Protein AF-A0A3L7YYK8-F1 (afdb_monomer_lite)

pLDDT: mean 87.41, std 12.77, range [39.97, 97.75]

Foldseek 3Di:
DDDCVPDDQLDDDDAFDDPVNDDDCVRVVVQVVRQVVSVVSWDADPVNPDTPDDDDDDPDPLVVVVVVCVVVVNDPDDSVNDDDDDDDDDPDDPDDDD

Radius of gyration: 20.08 Å; chains: 1; bounding box: 45×30×52 Å

Structure (mmCIF, N/CA/C/O backbone):
data_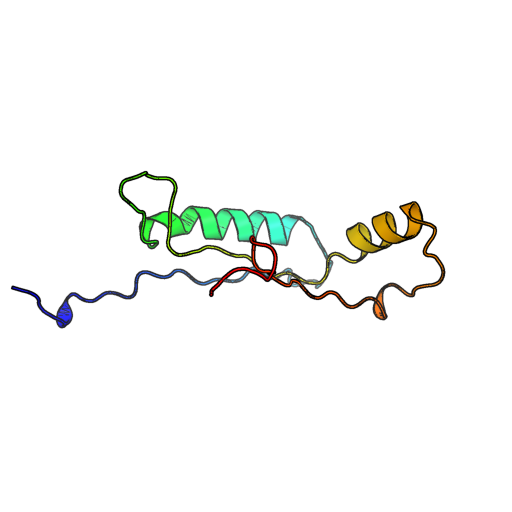AF-A0A3L7YYK8-F1
#
_entry.id   AF-A0A3L7YYK8-F1
#
loop_
_atom_site.group_PDB
_atom_site.id
_atom_site.type_symbol
_atom_site.label_atom_id
_atom_site.label_alt_id
_atom_site.label_comp_id
_atom_site.label_asym_id
_atom_site.label_entity_id
_atom_site.label_seq_id
_atom_site.pdbx_PDB_ins_code
_atom_site.Cartn_x
_atom_site.Cartn_y
_atom_site.Cartn_z
_atom_site.occupancy
_atom_site.B_iso_or_equiv
_atom_site.auth_seq_id
_atom_site.auth_comp_id
_atom_site.auth_asym_id
_atom_site.auth_atom_id
_atom_site.pdbx_PDB_model_num
ATOM 1 N N . MET A 1 1 ? 23.329 -10.957 -31.701 1.00 53.81 1 MET A N 1
ATOM 2 C CA . MET A 1 1 ? 23.305 -12.359 -31.240 1.00 53.81 1 MET A CA 1
ATOM 3 C C . MET A 1 1 ? 22.859 -12.316 -29.789 1.00 53.81 1 MET A C 1
ATOM 5 O O . MET A 1 1 ? 23.507 -11.625 -29.019 1.00 53.81 1 MET A O 1
ATOM 9 N N . TYR A 1 2 ? 21.701 -12.895 -29.475 1.00 65.69 2 TYR A N 1
ATOM 10 C CA . TYR A 1 2 ? 21.145 -12.964 -28.118 1.00 65.69 2 TYR A CA 1
ATOM 11 C C . TYR A 1 2 ? 21.653 -14.249 -27.451 1.00 65.69 2 TYR A C 1
ATOM 13 O O . TYR A 1 2 ? 21.677 -15.292 -28.105 1.00 65.69 2 TYR A O 1
ATOM 21 N N . ASP A 1 3 ? 22.097 -14.149 -26.197 1.00 73.25 3 ASP A N 1
ATOM 22 C CA . ASP A 1 3 ? 22.542 -15.270 -25.365 1.00 73.25 3 ASP A CA 1
ATOM 23 C C . ASP A 1 3 ? 21.655 -15.321 -24.105 1.00 73.25 3 ASP A C 1
ATOM 25 O O . ASP A 1 3 ? 21.742 -14.401 -23.285 1.00 73.25 3 ASP A O 1
ATOM 29 N N . PRO A 1 4 ? 20.821 -16.365 -23.943 1.00 72.81 4 PRO A N 1
ATOM 30 C CA . PRO A 1 4 ? 19.949 -16.548 -22.781 1.00 72.81 4 PRO A CA 1
ATOM 31 C C . PRO A 1 4 ? 20.690 -16.551 -21.437 1.00 72.81 4 PRO A C 1
ATOM 33 O O . PRO A 1 4 ? 20.093 -16.262 -20.406 1.00 72.81 4 PRO A O 1
ATOM 36 N N . ALA A 1 5 ? 21.994 -16.851 -21.416 1.00 72.19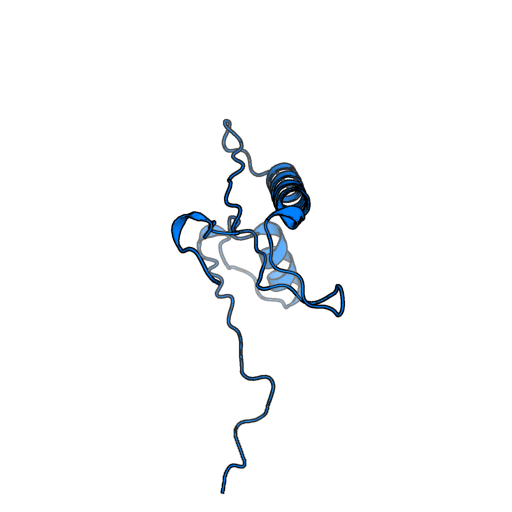 5 ALA A N 1
ATOM 37 C CA . ALA A 1 5 ? 22.791 -16.833 -20.190 1.00 72.19 5 ALA A CA 1
ATOM 38 C C . ALA A 1 5 ? 23.014 -15.418 -19.618 1.00 72.19 5 ALA A C 1
ATOM 40 O O . ALA A 1 5 ? 23.417 -15.293 -18.463 1.00 72.19 5 ALA A O 1
ATOM 41 N N . ASN A 1 6 ? 22.747 -14.364 -20.401 1.00 64.62 6 ASN A N 1
ATOM 42 C CA . ASN A 1 6 ? 22.799 -12.962 -19.964 1.00 64.62 6 ASN A CA 1
ATOM 43 C C . ASN A 1 6 ? 21.414 -12.396 -19.603 1.00 64.62 6 ASN A C 1
ATOM 45 O O . ASN A 1 6 ? 21.283 -11.194 -19.361 1.00 64.62 6 ASN A O 1
ATOM 49 N N . GLU A 1 7 ? 20.373 -13.228 -19.605 1.00 52.84 7 GLU A N 1
ATOM 50 C CA . GLU A 1 7 ? 19.030 -12.817 -19.221 1.00 52.84 7 GLU A CA 1
ATOM 51 C C . GLU A 1 7 ? 18.952 -12.710 -17.691 1.00 52.84 7 GLU A C 1
ATOM 53 O O . GLU A 1 7 ? 19.110 -13.688 -16.958 1.00 52.84 7 GLU A O 1
ATOM 58 N N . HIS A 1 8 ? 18.775 -11.487 -17.193 1.00 61.28 8 HIS A N 1
ATOM 59 C CA . HIS A 1 8 ? 18.660 -11.200 -15.769 1.00 61.28 8 HIS A CA 1
ATOM 60 C C . HIS A 1 8 ? 17.269 -10.649 -15.466 1.00 61.28 8 HIS A C 1
ATOM 62 O O . HIS A 1 8 ? 16.879 -9.625 -16.024 1.00 61.28 8 HIS A O 1
ATOM 68 N N . ASP A 1 9 ? 16.556 -11.280 -14.528 1.00 59.09 9 ASP A N 1
ATOM 69 C CA . ASP A 1 9 ? 15.299 -10.746 -14.002 1.00 59.09 9 ASP A CA 1
ATOM 70 C C . ASP A 1 9 ? 15.527 -9.364 -13.362 1.00 59.09 9 ASP A C 1
ATOM 72 O O . ASP A 1 9 ? 16.192 -9.194 -12.326 1.00 59.09 9 ASP A O 1
ATOM 76 N N . ALA A 1 10 ? 14.949 -8.349 -13.995 1.00 65.00 10 ALA A N 1
ATOM 77 C CA . ALA A 1 10 ? 15.061 -6.944 -13.634 1.00 65.00 10 ALA A CA 1
ATOM 78 C C . ALA A 1 10 ? 13.901 -6.529 -12.705 1.00 65.00 10 ALA A C 1
ATOM 80 O O . ALA A 1 10 ? 13.068 -5.697 -13.042 1.00 65.00 10 ALA A O 1
ATOM 81 N N . CYS A 1 11 ? 13.797 -7.154 -11.527 1.00 79.56 11 CYS A N 1
ATOM 82 C CA . CYS A 1 11 ? 12.795 -6.793 -10.515 1.00 79.56 11 CYS A CA 1
ATOM 83 C C . CYS A 1 11 ? 13.385 -6.794 -9.098 1.00 79.56 11 CYS A C 1
ATOM 85 O O . CYS A 1 11 ? 14.142 -7.690 -8.712 1.00 79.56 11 CYS A O 1
ATOM 87 N N . GLY A 1 12 ? 13.028 -5.785 -8.298 1.00 85.00 12 GLY A N 1
ATOM 88 C CA . GLY A 1 12 ? 13.385 -5.675 -6.882 1.00 85.00 12 GLY A CA 1
ATOM 89 C C . GLY A 1 12 ? 12.182 -5.938 -5.978 1.00 85.00 12 GLY A C 1
ATOM 90 O O . GLY A 1 12 ? 11.128 -5.343 -6.170 1.00 85.00 12 GLY A O 1
ATOM 91 N N . VAL A 1 13 ? 12.350 -6.790 -4.965 1.00 90.00 13 VAL A N 1
ATOM 92 C CA . VAL A 1 13 ? 11.340 -7.050 -3.927 1.00 90.00 13 VAL A CA 1
ATOM 93 C C . VAL A 1 13 ? 11.974 -6.929 -2.544 1.00 90.00 13 VAL A C 1
ATOM 95 O O . VAL A 1 13 ? 13.150 -7.241 -2.358 1.00 90.00 13 VAL A O 1
ATOM 98 N N . GLY A 1 14 ? 11.199 -6.468 -1.567 1.00 92.19 14 GLY A N 1
ATOM 99 C CA . GLY A 1 14 ? 11.630 -6.343 -0.181 1.00 92.19 14 GLY A CA 1
ATOM 100 C C . GLY A 1 14 ? 10.453 -6.078 0.749 1.00 92.19 14 GLY A C 1
ATOM 101 O O . GLY A 1 14 ? 9.329 -5.856 0.300 1.00 92.19 14 GLY A O 1
ATOM 102 N N . PHE A 1 15 ? 10.713 -6.096 2.053 1.00 95.81 15 PHE A N 1
ATOM 103 C CA . PHE A 1 15 ? 9.719 -5.771 3.071 1.00 95.81 15 PHE A CA 1
ATOM 104 C C . PHE A 1 15 ? 10.362 -4.997 4.223 1.00 95.81 15 PHE A C 1
ATOM 106 O O . PHE A 1 15 ? 11.568 -5.076 4.456 1.00 95.81 15 PHE A O 1
ATOM 113 N N . VAL A 1 16 ? 9.534 -4.256 4.956 1.00 96.38 16 VAL A N 1
ATOM 114 C CA . VAL A 1 16 ? 9.906 -3.572 6.197 1.00 96.38 16 VAL A CA 1
ATOM 115 C C . VAL A 1 16 ? 8.854 -3.930 7.235 1.00 96.38 16 VAL A C 1
ATOM 117 O O . VAL A 1 16 ? 7.660 -3.852 6.958 1.00 96.38 16 VAL A O 1
ATOM 120 N N . ALA A 1 17 ? 9.293 -4.321 8.427 1.00 95.75 17 ALA A N 1
ATOM 121 C CA . ALA A 1 17 ? 8.412 -4.655 9.536 1.00 95.75 17 ALA A CA 1
ATOM 122 C C . ALA A 1 17 ? 8.889 -3.959 10.809 1.00 95.75 17 ALA A C 1
ATOM 124 O O . ALA A 1 17 ? 10.093 -3.808 11.028 1.00 95.75 17 ALA A O 1
ATOM 125 N N . GLN A 1 18 ? 7.942 -3.554 11.654 1.00 96.75 18 GLN A N 1
ATOM 126 C CA . GLN A 1 18 ? 8.252 -3.073 12.993 1.00 96.75 18 GLN A CA 1
ATOM 127 C C . GLN A 1 18 ? 8.106 -4.226 13.987 1.00 96.75 18 GLN A C 1
ATOM 129 O O . GLN A 1 18 ? 7.039 -4.823 14.093 1.00 96.75 18 GLN A O 1
ATOM 134 N N . ILE A 1 19 ? 9.199 -4.561 14.679 1.00 96.75 19 ILE A N 1
ATOM 135 C CA . ILE A 1 19 ? 9.310 -5.784 15.495 1.00 96.75 19 ILE A CA 1
ATOM 136 C C . ILE A 1 19 ? 8.343 -5.764 16.686 1.00 96.75 19 ILE A C 1
ATOM 138 O O . ILE A 1 19 ? 7.796 -6.800 17.046 1.00 96.75 19 ILE A O 1
ATOM 142 N N . ASP A 1 20 ? 8.102 -4.589 17.269 1.00 96.88 20 ASP A N 1
ATOM 143 C CA . ASP A 1 20 ? 7.165 -4.419 18.386 1.00 96.88 20 ASP A CA 1
ATOM 144 C C . ASP A 1 20 ? 5.684 -4.441 17.965 1.00 96.88 20 ASP A C 1
ATOM 146 O O . ASP A 1 20 ? 4.801 -4.392 18.817 1.00 96.88 20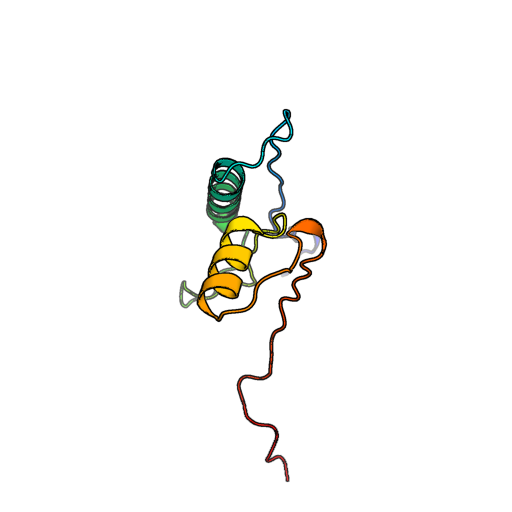 ASP A O 1
ATOM 150 N N . GLY A 1 21 ? 5.402 -4.503 16.659 1.00 94.75 21 GLY A N 1
ATOM 151 C CA . GLY A 1 21 ? 4.049 -4.525 16.109 1.00 94.75 21 GLY A CA 1
ATOM 152 C C . GLY A 1 21 ? 3.284 -3.202 16.205 1.00 94.75 21 GLY A C 1
ATOM 153 O O . GLY A 1 21 ? 2.140 -3.143 15.756 1.00 94.75 21 GLY A O 1
ATOM 154 N N . THR A 1 22 ? 3.879 -2.134 16.744 1.00 95.56 22 THR A N 1
ATOM 155 C CA . THR A 1 22 ? 3.217 -0.831 16.860 1.00 95.56 22 THR A CA 1
ATOM 156 C C . THR A 1 22 ? 3.066 -0.204 15.468 1.00 95.56 22 THR A C 1
ATOM 158 O O . THR A 1 22 ? 4.063 -0.005 14.771 1.00 95.56 22 THR A O 1
ATOM 161 N N . PRO 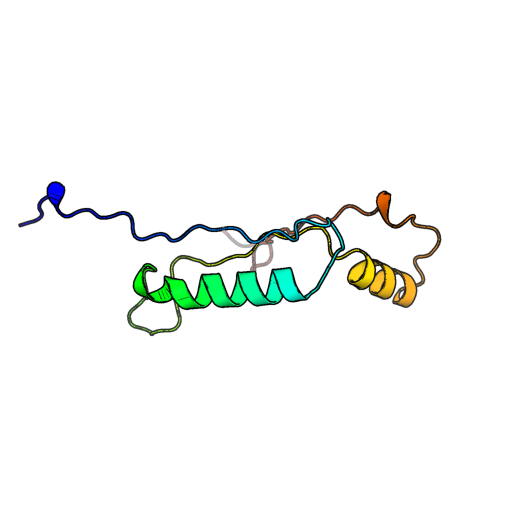A 1 23 ? 1.847 0.145 15.020 1.00 93.62 23 PRO A N 1
ATOM 162 C CA . PRO A 1 23 ? 1.668 0.787 13.722 1.00 93.62 23 PRO A CA 1
ATOM 163 C C . PRO A 1 23 ? 2.393 2.137 13.657 1.00 93.62 23 PRO A C 1
ATOM 165 O O . PRO A 1 23 ? 2.246 2.977 14.544 1.00 93.62 23 PRO A O 1
ATOM 168 N N . SER A 1 24 ? 3.159 2.368 12.589 1.00 95.25 24 SER A N 1
ATOM 169 C CA . SER A 1 24 ? 3.923 3.604 12.405 1.00 95.25 24 SER A CA 1
ATOM 170 C C . SER A 1 24 ? 4.049 3.984 10.933 1.00 95.25 24 SER A C 1
ATOM 172 O O . SER A 1 24 ? 4.373 3.147 10.088 1.00 95.25 24 SER A O 1
ATOM 174 N N . HIS A 1 25 ? 3.870 5.276 10.629 1.00 96.19 25 HIS A N 1
ATOM 175 C CA . HIS A 1 25 ? 4.083 5.833 9.285 1.00 96.19 25 HIS A CA 1
ATOM 176 C C . HIS A 1 25 ? 5.528 5.633 8.788 1.00 96.19 25 HIS A C 1
ATOM 178 O O . HIS A 1 25 ? 5.768 5.512 7.588 1.00 96.19 25 HIS A O 1
ATOM 184 N N . ARG A 1 26 ? 6.481 5.487 9.719 1.00 96.81 26 ARG A N 1
ATOM 185 C CA . ARG A 1 26 ? 7.890 5.159 9.457 1.00 96.81 26 ARG A CA 1
ATOM 186 C C . ARG A 1 26 ? 8.054 3.951 8.529 1.00 96.81 26 ARG A C 1
ATOM 188 O O . ARG A 1 26 ? 8.939 3.954 7.679 1.00 96.81 26 ARG A O 1
ATOM 195 N N . VAL A 1 27 ? 7.227 2.914 8.695 1.00 97.19 27 VAL A N 1
ATOM 196 C CA . VAL A 1 27 ? 7.310 1.683 7.891 1.00 97.19 27 VAL A CA 1
ATOM 197 C C . VAL A 1 27 ? 7.002 1.979 6.422 1.00 97.19 27 VAL A C 1
ATOM 199 O O . VAL A 1 27 ? 7.733 1.528 5.542 1.00 97.19 27 VAL A O 1
ATOM 202 N N . LEU A 1 28 ? 5.977 2.796 6.158 1.00 96.88 28 LEU A N 1
ATOM 203 C CA . LEU A 1 28 ? 5.620 3.227 4.806 1.00 96.88 28 LEU A CA 1
ATOM 204 C C . LEU A 1 28 ? 6.717 4.103 4.187 1.00 96.88 28 LEU A C 1
ATOM 206 O O . LEU A 1 28 ? 7.108 3.866 3.048 1.00 96.88 28 LEU A O 1
ATOM 210 N N . GLU A 1 29 ? 7.265 5.062 4.937 1.00 97.75 29 GLU A N 1
ATOM 211 C CA . GLU A 1 29 ? 8.375 5.906 4.465 1.00 97.75 29 GLU A CA 1
ATOM 212 C C . GLU A 1 29 ? 9.592 5.075 4.045 1.00 97.75 29 GLU A C 1
ATOM 214 O O . GLU A 1 29 ? 10.196 5.326 3.001 1.00 97.75 29 GLU A O 1
ATOM 219 N N . LEU A 1 30 ? 9.951 4.069 4.844 1.00 97.44 30 LEU A N 1
ATOM 220 C CA . LEU A 1 30 ? 11.046 3.158 4.523 1.00 97.44 30 LEU A CA 1
ATOM 221 C C . LEU A 1 30 ? 10.724 2.297 3.297 1.00 97.44 30 LEU A C 1
ATOM 223 O O . LEU A 1 30 ? 11.595 2.132 2.446 1.00 97.44 30 LEU A O 1
ATOM 227 N N . GLY A 1 31 ? 9.489 1.801 3.173 1.00 96.69 31 GLY A N 1
ATOM 228 C CA . GLY A 1 31 ? 9.033 1.051 2.001 1.00 96.69 31 GLY A CA 1
ATOM 229 C C . GLY A 1 31 ? 9.122 1.866 0.708 1.00 96.69 31 GLY A C 1
ATOM 230 O O . GLY A 1 31 ? 9.711 1.405 -0.266 1.00 96.69 31 GLY A O 1
ATOM 231 N N . ILE A 1 32 ? 8.630 3.110 0.717 1.00 96.56 32 ILE A N 1
ATOM 232 C CA . ILE A 1 32 ? 8.719 4.026 -0.433 1.00 96.56 32 ILE A CA 1
ATOM 233 C C . ILE A 1 32 ? 10.185 4.284 -0.799 1.00 96.56 32 ILE A C 1
ATOM 235 O O . ILE A 1 32 ? 10.568 4.142 -1.959 1.00 96.56 32 ILE A O 1
ATOM 239 N N . ARG A 1 33 ? 11.036 4.597 0.189 1.00 96.62 33 ARG A N 1
ATOM 240 C CA . ARG A 1 33 ? 12.475 4.800 -0.045 1.00 96.62 33 ARG A CA 1
ATOM 241 C C . ARG A 1 33 ? 13.144 3.563 -0.642 1.00 96.62 33 ARG A C 1
ATOM 243 O O . ARG A 1 33 ? 13.989 3.705 -1.520 1.00 96.62 33 ARG A O 1
ATOM 250 N N . ALA A 1 34 ? 12.780 2.368 -0.181 1.00 93.94 34 ALA A N 1
ATOM 251 C CA . ALA A 1 34 ? 13.319 1.121 -0.709 1.00 93.94 34 ALA A CA 1
ATOM 252 C C . ALA A 1 34 ? 12.948 0.923 -2.187 1.00 93.94 34 ALA A C 1
ATOM 254 O O . ALA A 1 34 ? 13.832 0.625 -2.988 1.00 93.94 34 ALA A O 1
ATOM 255 N N . VAL A 1 35 ? 11.686 1.169 -2.560 1.00 92.56 35 VAL A N 1
ATOM 256 C CA . VAL A 1 35 ? 11.223 1.105 -3.958 1.00 92.56 35 VAL A CA 1
ATOM 257 C C . VAL A 1 35 ? 11.983 2.102 -4.842 1.00 92.56 35 VAL A C 1
ATOM 259 O O . VAL A 1 35 ? 12.470 1.732 -5.907 1.00 92.56 35 VAL A O 1
ATOM 262 N N . CYS A 1 36 ? 12.186 3.339 -4.382 1.00 91.06 36 CYS A N 1
ATOM 263 C CA . CYS A 1 36 ? 12.979 4.323 -5.129 1.00 91.06 36 CYS A CA 1
ATOM 264 C C . CYS A 1 36 ? 14.450 3.900 -5.307 1.00 91.06 36 CYS A C 1
ATOM 266 O O . CYS A 1 36 ? 15.065 4.195 -6.329 1.00 91.06 36 CYS A O 1
ATOM 268 N N . ASN A 1 37 ? 15.030 3.189 -4.340 1.00 90.81 37 ASN A N 1
ATOM 269 C CA . ASN A 1 37 ? 16.433 2.772 -4.406 1.00 90.81 37 ASN A CA 1
ATOM 270 C C . ASN A 1 37 ? 16.679 1.608 -5.382 1.00 90.81 37 ASN A C 1
ATOM 272 O O . ASN A 1 37 ? 17.815 1.408 -5.819 1.00 90.81 37 ASN A O 1
ATOM 276 N N . VAL A 1 38 ? 15.641 0.852 -5.756 1.00 87.94 38 VAL A N 1
ATOM 277 C CA . VAL A 1 38 ? 15.751 -0.257 -6.720 1.00 87.94 38 VAL A CA 1
ATOM 278 C C . VAL A 1 38 ? 15.442 0.156 -8.161 1.00 87.94 38 VAL A C 1
ATOM 280 O O . VAL A 1 38 ? 15.403 -0.711 -9.027 1.00 87.94 38 VAL A O 1
ATOM 283 N N . MET A 1 39 ? 15.300 1.456 -8.461 1.00 83.31 39 MET A N 1
ATOM 284 C CA . MET A 1 39 ? 15.015 1.930 -9.829 1.00 83.31 39 MET A CA 1
ATOM 285 C C . MET A 1 39 ? 16.050 1.488 -10.870 1.00 83.31 39 MET A C 1
ATOM 287 O O . MET A 1 39 ? 15.691 1.255 -12.013 1.00 83.31 39 MET A O 1
ATOM 291 N N . HIS A 1 40 ? 17.314 1.302 -10.479 1.00 83.44 40 HIS A N 1
ATOM 292 C CA . HIS A 1 40 ? 18.360 0.775 -11.368 1.00 83.44 40 HIS A CA 1
ATOM 293 C C . HIS A 1 40 ? 18.094 -0.663 -11.850 1.00 83.44 40 HIS A C 1
ATOM 295 O O . HIS A 1 40 ? 18.781 -1.147 -12.744 1.00 83.44 40 HIS A O 1
ATOM 301 N N . ARG A 1 41 ? 17.137 -1.357 -11.223 1.00 82.69 41 ARG A N 1
ATOM 302 C CA . ARG A 1 41 ? 16.672 -2.686 -11.615 1.00 82.69 41 ARG A CA 1
ATOM 303 C C . ARG A 1 41 ? 15.333 -2.653 -12.337 1.00 82.69 41 ARG A C 1
ATOM 305 O O . ARG A 1 41 ? 14.885 -3.724 -12.692 1.00 82.69 41 ARG A O 1
ATOM 312 N N . GLY A 1 42 ? 14.679 -1.505 -12.498 1.00 76.44 42 GLY A N 1
ATOM 313 C CA . GLY A 1 42 ? 13.426 -1.407 -13.246 1.00 76.44 42 GLY A CA 1
ATOM 314 C C . GLY A 1 42 ? 13.685 -1.100 -14.716 1.00 76.44 42 GLY A C 1
ATOM 315 O O . GLY A 1 42 ? 14.659 -0.415 -15.039 1.00 76.44 42 GLY A O 1
ATOM 316 N N . ALA A 1 43 ? 12.810 -1.567 -15.605 1.00 73.81 43 ALA A N 1
ATOM 317 C CA . ALA A 1 43 ? 12.792 -1.044 -16.961 1.00 73.81 43 ALA A CA 1
ATOM 318 C C . ALA A 1 43 ? 12.236 0.387 -16.949 1.00 73.81 43 ALA A C 1
ATOM 320 O O . ALA A 1 43 ? 11.260 0.694 -16.256 1.00 73.81 43 ALA A O 1
ATOM 321 N N . LEU A 1 44 ? 12.890 1.257 -17.709 1.00 81.12 44 LEU A N 1
ATOM 322 C CA . LEU A 1 44 ? 12.480 2.631 -17.956 1.00 81.12 44 LEU A CA 1
ATOM 323 C C . LEU A 1 44 ? 12.320 2.790 -19.463 1.00 81.12 44 LEU A C 1
ATOM 325 O O . LEU A 1 44 ? 13.198 2.374 -20.223 1.00 81.12 44 LEU A O 1
ATOM 329 N N . ASP A 1 45 ? 11.217 3.395 -19.883 1.00 79.94 45 ASP A N 1
ATOM 330 C CA . ASP A 1 45 ? 11.020 3.760 -21.280 1.00 79.94 45 ASP A CA 1
ATOM 331 C C . ASP A 1 45 ? 11.893 4.978 -21.645 1.00 79.94 45 ASP A C 1
ATOM 333 O O . ASP A 1 45 ? 12.415 5.702 -20.788 1.00 79.94 45 ASP A O 1
ATOM 337 N N . ALA A 1 46 ? 12.043 5.235 -22.941 1.00 85.06 46 ALA A N 1
ATOM 338 C CA . ALA A 1 46 ? 12.848 6.326 -23.480 1.00 85.06 46 ALA A CA 1
ATOM 339 C C . ALA A 1 46 ? 12.339 7.724 -23.076 1.00 85.06 46 ALA A C 1
ATOM 341 O O . ALA A 1 46 ? 13.083 8.701 -23.172 1.00 85.06 46 ALA A O 1
ATOM 342 N N . ASP A 1 47 ? 11.089 7.836 -22.615 1.00 87.62 47 ASP A N 1
ATOM 343 C CA . ASP A 1 47 ? 10.508 9.082 -22.109 1.00 87.62 47 ASP A CA 1
ATOM 344 C C . ASP A 1 47 ? 11.017 9.479 -20.707 1.00 87.62 47 ASP 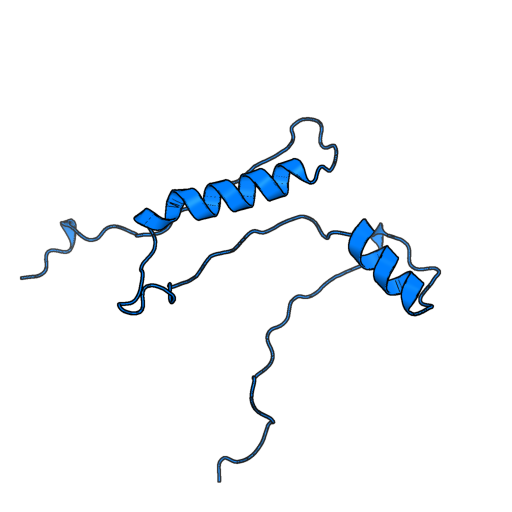A C 1
ATOM 346 O O . ASP A 1 47 ? 10.724 10.588 -20.247 1.00 87.62 47 ASP A O 1
ATOM 350 N N . ALA A 1 48 ? 11.770 8.591 -20.043 1.00 81.50 48 ALA A N 1
ATOM 351 C CA . ALA A 1 48 ? 12.259 8.715 -18.669 1.00 81.50 48 ALA A CA 1
ATOM 352 C C . ALA A 1 48 ? 11.158 8.974 -17.616 1.00 81.50 48 ALA A C 1
ATOM 354 O O . ALA A 1 48 ? 11.439 9.486 -16.528 1.00 81.50 48 ALA A O 1
ATOM 355 N N . LYS A 1 49 ? 9.904 8.640 -17.932 1.00 85.31 49 LYS A N 1
ATOM 356 C CA . LYS A 1 49 ? 8.722 8.801 -17.068 1.00 85.31 49 LYS A CA 1
ATOM 357 C C . LYS A 1 49 ? 7.990 7.484 -16.867 1.00 85.31 49 LYS A C 1
ATOM 359 O O . LYS A 1 49 ? 7.468 7.240 -15.782 1.00 85.31 49 LYS A O 1
ATOM 364 N N . THR A 1 50 ? 7.935 6.670 -17.910 1.00 86.88 50 THR A N 1
ATOM 365 C CA . THR A 1 50 ? 7.247 5.391 -17.938 1.00 86.88 50 THR A CA 1
ATOM 366 C C . THR A 1 50 ? 8.195 4.294 -17.467 1.00 86.88 50 THR A C 1
ATOM 368 O O . THR A 1 50 ? 9.363 4.244 -17.849 1.00 86.88 50 THR A O 1
ATOM 371 N N . GLY A 1 51 ? 7.683 3.415 -16.614 1.00 86.50 51 GLY A N 1
ATOM 372 C CA . GLY A 1 51 ? 8.342 2.179 -16.213 1.00 86.50 51 GLY A CA 1
ATOM 373 C C . GLY A 1 51 ? 7.307 1.074 -16.045 1.00 86.50 51 GLY A C 1
ATOM 374 O O . GLY A 1 51 ? 6.109 1.354 -15.973 1.00 86.50 51 GLY A O 1
ATOM 375 N N . ASP A 1 52 ? 7.766 -0.171 -15.965 1.00 87.50 52 ASP A N 1
ATOM 376 C CA . ASP A 1 52 ? 6.887 -1.352 -15.989 1.00 87.50 52 ASP A CA 1
ATOM 377 C C . ASP A 1 52 ? 5.927 -1.430 -14.794 1.00 87.50 52 ASP A C 1
ATOM 379 O O . ASP A 1 52 ? 4.828 -1.977 -14.892 1.00 87.50 52 ASP A O 1
ATOM 383 N N . GLY A 1 53 ? 6.333 -0.877 -13.649 1.00 87.94 53 GLY A N 1
ATOM 384 C CA . GLY A 1 53 ? 5.494 -0.798 -12.463 1.00 87.94 53 GLY A CA 1
ATOM 385 C C . GLY A 1 53 ? 6.281 -0.721 -11.162 1.00 87.94 53 GLY A C 1
ATOM 386 O O . GLY A 1 53 ? 7.398 -1.218 -11.035 1.00 87.94 53 GLY A O 1
ATOM 387 N N . ALA A 1 54 ? 5.665 -0.101 -10.162 1.00 92.56 54 ALA A N 1
ATOM 388 C CA . ALA A 1 54 ? 6.163 -0.046 -8.797 1.00 92.56 54 ALA A CA 1
ATOM 389 C C . ALA A 1 54 ? 4.976 0.004 -7.830 1.00 92.56 54 ALA A C 1
ATOM 391 O O . ALA A 1 54 ? 3.923 0.554 -8.153 1.00 92.56 54 ALA A O 1
ATOM 392 N N . GLY A 1 55 ? 5.137 -0.552 -6.631 1.00 93.38 55 GLY A N 1
ATOM 393 C CA . GLY A 1 55 ? 4.063 -0.568 -5.646 1.00 93.38 55 GLY A CA 1
ATOM 394 C C . GLY A 1 55 ? 4.543 -0.888 -4.239 1.00 93.38 55 GLY A C 1
ATOM 395 O O . GLY A 1 55 ? 5.610 -1.464 -4.039 1.00 93.38 55 GLY A O 1
ATOM 396 N N . VAL A 1 56 ? 3.722 -0.510 -3.261 1.00 96.56 56 VAL A N 1
ATOM 397 C CA . VAL A 1 56 ? 3.880 -0.879 -1.852 1.00 96.56 56 VAL A CA 1
ATOM 398 C C . VAL A 1 56 ? 2.566 -1.458 -1.345 1.00 96.56 56 VAL A C 1
ATOM 400 O O . VAL A 1 56 ? 1.497 -0.909 -1.605 1.00 96.56 56 VAL A O 1
ATOM 403 N N . LEU A 1 57 ? 2.649 -2.566 -0.612 1.00 96.94 57 LEU A N 1
ATOM 404 C CA . LEU A 1 57 ? 1.515 -3.148 0.097 1.00 96.94 57 LEU A CA 1
ATOM 405 C C . LEU A 1 57 ? 1.627 -2.801 1.584 1.00 96.94 57 LEU A C 1
ATOM 407 O O . LEU A 1 57 ? 2.681 -2.990 2.190 1.00 96.94 57 LEU A O 1
ATOM 411 N N . THR A 1 58 ? 0.540 -2.311 2.177 1.00 96.50 58 THR A N 1
ATOM 412 C CA . THR A 1 58 ? 0.467 -1.960 3.601 1.00 96.50 58 THR A CA 1
ATOM 413 C C . THR A 1 58 ? -0.722 -2.635 4.273 1.00 96.50 58 THR A C 1
ATOM 415 O O . THR A 1 58 ? -1.602 -3.194 3.621 1.00 96.50 58 THR A O 1
ATOM 418 N N . GLN A 1 59 ? -0.798 -2.518 5.598 1.00 94.94 59 GLN A N 1
ATOM 419 C CA . GLN A 1 59 ? -2.066 -2.700 6.301 1.00 94.94 59 GLN A CA 1
ATOM 420 C C . GLN A 1 59 ? -3.080 -1.635 5.851 1.00 94.94 59 GLN A C 1
ATOM 422 O O . GLN A 1 59 ? -2.695 -0.548 5.408 1.00 94.94 59 GLN A O 1
ATOM 427 N N . VAL A 1 60 ? -4.375 -1.929 6.002 1.00 95.56 60 VAL A N 1
ATOM 428 C CA . VAL A 1 60 ? -5.445 -0.955 5.744 1.00 95.56 60 VAL A CA 1
ATOM 429 C C . VAL A 1 60 ? -5.219 0.284 6.624 1.00 95.56 60 VAL A C 1
ATOM 431 O O . VAL A 1 60 ? -5.142 0.140 7.849 1.00 95.56 60 VAL A O 1
ATOM 434 N N . PRO A 1 61 ? -5.140 1.505 6.060 1.00 95.44 61 PRO A N 1
ATOM 435 C CA . PRO A 1 61 ? -4.915 2.726 6.828 1.00 95.44 61 PRO A CA 1
ATOM 436 C C . PRO A 1 61 ? -6.215 3.173 7.515 1.00 95.44 61 PRO A C 1
ATOM 438 O O . PRO A 1 61 ? -6.810 4.195 7.171 1.00 95.44 61 PRO A O 1
ATOM 441 N N . ARG A 1 62 ? -6.683 2.391 8.496 1.00 95.12 62 ARG A N 1
ATOM 442 C CA . ARG A 1 62 ? -8.001 2.555 9.130 1.00 95.12 62 ARG A CA 1
ATOM 443 C C . ARG A 1 62 ? -8.210 3.964 9.686 1.00 95.12 62 ARG A C 1
ATOM 445 O O . ARG A 1 62 ? -9.248 4.554 9.434 1.00 95.12 62 ARG A O 1
ATOM 452 N N . ALA A 1 63 ? -7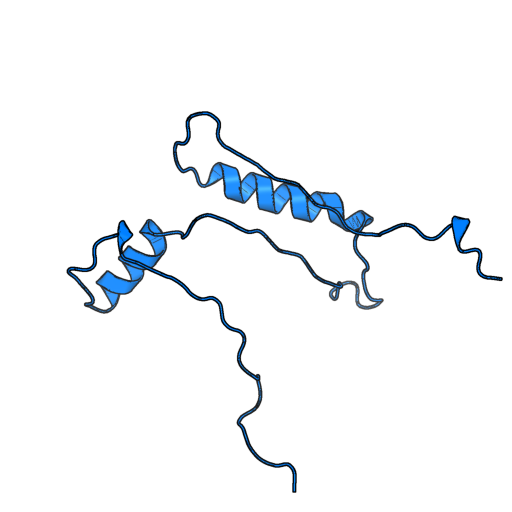.210 4.558 10.343 1.00 93.81 63 ALA A N 1
ATOM 453 C CA . ALA A 1 63 ? -7.314 5.924 10.871 1.00 93.81 63 ALA A CA 1
ATOM 454 C C . ALA A 1 63 ? -7.613 6.978 9.784 1.00 93.81 63 ALA A C 1
ATOM 456 O O . ALA A 1 63 ? -8.408 7.890 10.008 1.00 93.81 63 ALA A O 1
ATOM 457 N N . LEU A 1 64 ? -7.010 6.838 8.597 1.00 95.44 64 LEU A N 1
ATOM 458 C CA . LEU A 1 64 ? -7.261 7.720 7.455 1.00 95.44 64 LEU A CA 1
ATOM 459 C C . LEU A 1 64 ? -8.693 7.548 6.934 1.00 95.44 64 LEU A C 1
ATOM 461 O O . LEU A 1 64 ? -9.395 8.532 6.714 1.00 95.44 64 LEU A O 1
ATOM 465 N N . LEU A 1 65 ? -9.123 6.300 6.757 1.00 96.44 65 LEU A N 1
ATOM 466 C CA . LEU A 1 65 ? -10.415 5.972 6.158 1.00 96.44 65 LEU A CA 1
ATOM 467 C C . LEU A 1 65 ? -11.586 6.256 7.102 1.00 96.44 65 LEU A C 1
ATOM 469 O O . LEU A 1 65 ? -12.586 6.819 6.675 1.00 96.44 65 LEU A O 1
ATOM 473 N N . MET A 1 66 ? -11.447 5.948 8.392 1.00 96.25 66 MET A N 1
ATOM 474 C CA . MET A 1 66 ? -12.455 6.258 9.409 1.00 96.25 66 MET A CA 1
ATOM 475 C C . MET A 1 66 ? -12.697 7.766 9.520 1.00 96.25 66 MET A C 1
ATOM 477 O O . MET A 1 66 ? -13.840 8.195 9.666 1.00 96.25 66 MET A O 1
ATOM 481 N N . ARG A 1 67 ? -11.639 8.581 9.387 1.00 95.88 67 ARG A N 1
ATOM 482 C CA . ARG A 1 67 ? -11.764 10.044 9.330 1.00 95.88 67 ARG A CA 1
ATOM 483 C C . ARG A 1 67 ? -12.593 10.497 8.125 1.00 95.88 67 ARG A C 1
ATOM 485 O O . ARG A 1 67 ? -13.440 11.371 8.274 1.00 95.88 67 ARG A O 1
ATOM 492 N N . GLU A 1 68 ? -12.365 9.902 6.955 1.00 96.69 68 GLU A N 1
ATOM 493 C CA . GLU A 1 68 ? -13.114 10.221 5.732 1.00 96.69 68 GLU A CA 1
ATOM 494 C C . GLU A 1 68 ? -14.583 9.776 5.821 1.00 96.69 68 GLU A C 1
ATOM 496 O O . GLU A 1 68 ? -15.479 10.528 5.445 1.00 96.69 68 GLU A O 1
ATOM 501 N N . LEU A 1 69 ? -14.853 8.587 6.373 1.00 96.38 69 LEU A N 1
ATOM 502 C CA . LEU A 1 69 ? -16.217 8.099 6.608 1.00 96.38 69 LEU A CA 1
ATOM 503 C C . LEU A 1 69 ? -16.992 9.032 7.544 1.00 96.38 69 LEU A C 1
ATOM 505 O O . LEU A 1 69 ? -18.103 9.449 7.212 1.00 96.38 69 LEU A O 1
ATOM 509 N N . ALA A 1 70 ? -16.376 9.432 8.660 1.00 95.75 70 ALA A N 1
ATOM 510 C CA . ALA A 1 70 ? -16.977 10.366 9.605 1.00 95.75 70 ALA A CA 1
ATOM 511 C C . ALA A 1 70 ? -17.285 11.726 8.955 1.00 95.75 70 ALA A C 1
ATOM 513 O O . ALA A 1 70 ? -18.366 12.275 9.168 1.00 95.75 70 ALA A O 1
ATOM 514 N N . ALA A 1 71 ? -16.388 12.243 8.107 1.00 97.00 71 ALA A N 1
ATOM 515 C CA . ALA A 1 71 ? -16.611 13.483 7.360 1.00 97.00 71 ALA A CA 1
ATOM 516 C C . ALA A 1 71 ? -17.796 13.396 6.377 1.00 97.00 71 ALA A C 1
ATOM 518 O O . ALA A 1 71 ? -18.425 14.410 6.082 1.00 97.00 71 ALA A O 1
ATOM 519 N N . LYS A 1 72 ? -18.142 12.191 5.904 1.00 96.88 72 LYS A N 1
ATOM 520 C CA . LYS A 1 72 ? -19.333 11.922 5.077 1.00 96.88 72 LYS A CA 1
ATOM 521 C C . LYS A 1 72 ? -20.590 11.598 5.895 1.00 96.88 72 LYS A C 1
ATOM 523 O O . LYS A 1 72 ? -21.610 11.237 5.315 1.00 96.88 72 LYS A O 1
ATOM 528 N N . GLY A 1 73 ? -20.532 11.699 7.224 1.00 97.00 73 GLY A N 1
ATOM 529 C CA . GLY A 1 73 ? -21.644 11.366 8.119 1.00 97.00 73 GLY A CA 1
ATOM 530 C C . GLY A 1 73 ? -21.862 9.863 8.324 1.00 97.00 73 GLY A C 1
ATOM 531 O O . GLY A 1 73 ? -22.846 9.468 8.946 1.00 97.00 73 GLY A O 1
ATOM 532 N N . ILE A 1 74 ? -20.952 9.014 7.836 1.00 95.75 74 ILE A N 1
ATOM 533 C CA . ILE A 1 74 ? -20.998 7.568 8.054 1.00 95.75 74 ILE A CA 1
ATOM 534 C C . ILE A 1 74 ? -20.344 7.290 9.408 1.00 95.75 74 ILE A C 1
ATOM 536 O O . ILE A 1 74 ? -19.129 7.405 9.568 1.00 95.75 74 ILE A O 1
ATOM 540 N N . THR A 1 75 ? -21.165 6.947 10.396 1.00 92.81 75 THR A N 1
ATOM 541 C CA . THR A 1 75 ? -20.740 6.672 11.775 1.00 92.81 75 THR A CA 1
ATOM 542 C C . THR A 1 75 ? -21.203 5.281 12.213 1.00 92.81 75 THR A C 1
ATOM 544 O O . THR A 1 75 ? -21.984 4.636 11.519 1.00 92.81 75 THR A O 1
ATOM 547 N N . GLY A 1 76 ? -20.691 4.786 13.343 1.00 92.25 76 GLY A N 1
ATOM 548 C CA . GLY A 1 76 ? -21.080 3.477 13.888 1.00 92.25 76 GLY A CA 1
ATOM 549 C C . GLY A 1 76 ? -20.417 2.263 13.225 1.00 92.25 76 GLY A C 1
ATOM 550 O O . GLY A 1 76 ? -20.732 1.137 13.587 1.00 92.25 76 GLY A O 1
ATOM 551 N N . VAL A 1 77 ? -19.487 2.475 12.289 1.00 92.12 77 VAL A N 1
ATOM 552 C CA . VAL A 1 77 ? -18.634 1.413 11.735 1.00 92.12 77 VAL A CA 1
ATOM 553 C C . VAL A 1 77 ? -17.477 1.165 12.701 1.00 92.12 77 VAL A C 1
ATOM 555 O O . VAL A 1 77 ? -16.751 2.102 13.040 1.00 92.12 77 VAL A O 1
ATOM 558 N N . ALA A 1 78 ? -17.296 -0.075 13.156 1.00 94.19 78 ALA A N 1
ATOM 559 C CA . ALA A 1 78 ? -16.113 -0.437 13.923 1.00 94.19 78 ALA A CA 1
ATOM 560 C C . ALA A 1 78 ? -14.889 -0.458 12.998 1.00 94.19 78 ALA A C 1
ATOM 562 O O . ALA A 1 78 ? -14.969 -0.848 11.832 1.00 94.19 78 ALA A O 1
ATOM 563 N N . SER A 1 79 ? -13.742 -0.012 13.507 1.00 93.12 79 SER A N 1
ATOM 564 C CA . SER A 1 79 ? -12.527 0.124 12.700 1.00 93.12 79 SER A CA 1
ATOM 565 C C . SER A 1 79 ? -12.113 -1.221 12.107 1.00 93.12 79 SER A C 1
ATOM 567 O O . SER A 1 79 ? -11.739 -1.280 10.944 1.00 93.12 79 SER A O 1
ATOM 569 N N . GLU A 1 80 ? -12.215 -2.292 12.886 1.00 93.75 80 GLU A N 1
ATOM 570 C CA . GLU A 1 80 ? -11.927 -3.688 12.565 1.00 93.75 80 GLU A CA 1
ATOM 571 C C . GLU A 1 80 ? -12.811 -4.266 11.452 1.00 93.75 80 GLU A C 1
ATOM 573 O O . GLU A 1 80 ? -12.304 -5.035 10.632 1.00 93.75 80 GLU A O 1
ATOM 578 N N . ASP A 1 81 ? -14.063 -3.817 11.362 1.00 94.56 81 ASP A N 1
ATOM 579 C CA . ASP A 1 81 ? -15.050 -4.274 10.376 1.00 94.56 81 ASP A CA 1
ATOM 580 C C . ASP A 1 81 ? -14.892 -3.580 9.015 1.00 94.56 81 ASP A C 1
ATOM 582 O O . ASP A 1 81 ? -15.502 -3.974 8.019 1.00 94.56 81 ASP A O 1
ATOM 586 N N . LEU A 1 82 ? -14.055 -2.540 8.939 1.00 94.38 82 LEU A N 1
ATOM 587 C CA . LEU A 1 82 ? -13.787 -1.841 7.690 1.00 94.38 82 LEU A CA 1
ATOM 588 C C . LEU A 1 82 ? -12.959 -2.717 6.736 1.00 94.38 82 LEU A C 1
ATOM 590 O O . LEU A 1 82 ? -11.804 -3.051 7.018 1.00 94.38 82 LEU A O 1
ATOM 594 N N . ALA A 1 83 ? -13.516 -3.015 5.565 1.00 94.62 83 ALA A N 1
ATOM 595 C CA . ALA A 1 83 ? -12.812 -3.632 4.445 1.00 94.62 83 ALA A CA 1
ATOM 596 C C . ALA A 1 83 ? -12.602 -2.621 3.309 1.00 94.62 83 ALA A C 1
ATOM 598 O O . ALA A 1 83 ? -13.389 -1.691 3.133 1.00 94.62 83 ALA A O 1
ATOM 599 N N . VAL A 1 84 ? -11.533 -2.803 2.531 1.00 96.31 84 VAL A N 1
ATOM 600 C CA . VAL A 1 84 ? -11.183 -1.929 1.403 1.00 96.31 84 VAL A CA 1
ATOM 601 C C . VAL A 1 84 ? -10.839 -2.779 0.194 1.00 96.31 84 VAL A C 1
ATOM 603 O O . VAL A 1 84 ? -10.073 -3.733 0.306 1.00 96.31 84 VAL A O 1
ATOM 606 N N . ALA A 1 85 ? -11.363 -2.389 -0.964 1.00 96.75 85 ALA A N 1
ATOM 607 C CA . ALA A 1 85 ? -10.958 -2.916 -2.257 1.00 96.75 85 ALA A CA 1
ATOM 608 C C . ALA A 1 85 ? -10.378 -1.777 -3.102 1.00 96.75 85 ALA A C 1
ATOM 610 O O . ALA A 1 85 ? -11.012 -0.733 -3.257 1.00 96.75 85 ALA A O 1
ATOM 611 N N . MET A 1 86 ? -9.180 -1.985 -3.648 1.00 96.56 86 MET A N 1
ATOM 612 C CA . MET A 1 86 ? -8.607 -1.113 -4.670 1.00 96.56 86 MET A CA 1
ATOM 613 C C . MET A 1 86 ? -8.925 -1.720 -6.035 1.00 96.56 86 MET A C 1
ATOM 615 O O . MET A 1 86 ? -8.484 -2.830 -6.326 1.00 96.56 86 MET A O 1
ATOM 619 N N . ILE A 1 87 ? -9.720 -1.023 -6.847 1.00 96.50 87 ILE A N 1
ATOM 620 C CA . ILE A 1 87 ? -10.220 -1.527 -8.133 1.00 96.50 87 ILE A CA 1
ATOM 621 C C . ILE A 1 87 ? -9.877 -0.516 -9.224 1.00 96.50 87 ILE A C 1
ATOM 623 O O . ILE A 1 87 ? -10.175 0.671 -9.089 1.00 96.50 87 ILE A O 1
ATOM 627 N N . PHE A 1 88 ? -9.281 -0.993 -10.316 1.00 94.75 88 PHE A N 1
ATOM 628 C CA . PHE A 1 88 ? -9.117 -0.207 -11.535 1.00 94.75 88 PHE A CA 1
ATOM 629 C C . PHE A 1 88 ? -10.325 -0.413 -12.445 1.00 94.75 88 PHE A C 1
ATOM 631 O O . PHE A 1 88 ? -10.664 -1.539 -12.807 1.00 94.75 88 PHE A O 1
ATOM 638 N N . PHE A 1 89 ? -10.977 0.689 -12.804 1.00 92.56 89 PHE A N 1
ATOM 639 C CA . PHE A 1 89 ? -12.048 0.708 -13.794 1.00 92.56 89 PHE A CA 1
ATOM 640 C C . PHE A 1 89 ? -11.489 1.130 -15.161 1.00 92.56 89 PHE A C 1
ATOM 642 O O . PHE A 1 89 ? -10.476 1.833 -15.205 1.00 92.56 89 PHE A O 1
ATOM 649 N N . PRO A 1 90 ? -12.131 0.735 -16.278 1.00 92.00 90 PRO A N 1
ATOM 650 C CA . PRO A 1 90 ? -11.827 1.304 -17.585 1.00 92.00 90 PRO A CA 1
ATOM 651 C C . PRO A 1 90 ? -11.909 2.833 -17.537 1.00 92.00 90 PRO A C 1
ATOM 653 O O . PRO A 1 90 ? -12.845 3.384 -16.957 1.00 92.00 90 PRO A O 1
ATOM 656 N N . ASN A 1 91 ? -10.943 3.509 -18.157 1.00 86.81 91 ASN A N 1
ATOM 657 C CA . ASN A 1 91 ? -10.925 4.973 -18.243 1.00 86.81 91 ASN A CA 1
ATOM 658 C C . ASN A 1 91 ? -11.871 5.511 -19.338 1.00 86.81 91 ASN A C 1
ATOM 660 O O . ASN A 1 91 ? -12.022 6.718 -19.499 1.00 86.81 91 ASN A O 1
ATOM 664 N N . GLU A 1 92 ? -12.516 4.614 -20.088 1.00 84.38 92 GLU A N 1
ATOM 665 C CA . GLU A 1 92 ? -13.492 4.950 -21.120 1.00 84.38 92 GLU A CA 1
ATOM 666 C C . GLU A 1 92 ? -14.886 4.425 -20.738 1.00 84.38 92 GLU A C 1
ATOM 668 O O . GLU A 1 92 ? -15.009 3.303 -20.224 1.00 84.38 92 GLU A O 1
ATOM 673 N N . PRO A 1 93 ? -15.956 5.208 -20.978 1.00 75.31 93 PRO A N 1
ATOM 674 C CA . PRO A 1 93 ? -17.324 4.737 -20.812 1.00 75.31 93 PRO A CA 1
ATOM 675 C C . PRO A 1 93 ? -17.578 3.510 -21.690 1.00 75.31 93 PRO A C 1
ATOM 677 O O . PRO A 1 93 ? -17.108 3.418 -22.821 1.00 75.31 93 PRO A O 1
ATOM 680 N N . ARG A 1 94 ? -18.359 2.552 -21.190 1.00 68.75 94 ARG A N 1
ATOM 681 C CA . ARG A 1 94 ? -18.697 1.343 -21.947 1.00 68.75 94 ARG A CA 1
ATOM 682 C C . ARG A 1 94 ? -19.660 1.700 -23.104 1.00 68.75 94 ARG A C 1
ATOM 684 O O . ARG A 1 94 ? -20.851 1.861 -22.861 1.00 68.75 94 ARG A O 1
ATOM 691 N N . GLY A 1 95 ? -19.126 1.811 -24.329 1.00 61.91 95 GLY A N 1
ATOM 692 C CA . GLY A 1 95 ? -19.821 2.017 -25.620 1.00 61.91 95 GLY A CA 1
ATOM 693 C C . GLY A 1 95 ? -19.083 3.071 -26.462 1.00 61.91 95 GLY A C 1
ATOM 694 O O . GLY A 1 95 ? -19.003 4.215 -26.041 1.00 61.91 95 GLY A O 1
ATOM 695 N N . LEU A 1 96 ? -18.452 2.773 -27.601 1.00 55.41 96 LEU A N 1
ATOM 696 C CA . LEU A 1 96 ? -19.014 2.227 -28.839 1.00 55.41 96 LEU A CA 1
ATOM 697 C C . LEU A 1 96 ? -17.938 1.399 -29.568 1.00 55.41 96 LEU A C 1
ATOM 699 O O . LEU A 1 96 ? -16.975 1.955 -30.091 1.00 55.41 96 LEU A O 1
ATOM 703 N N . VAL A 1 97 ? -18.115 0.083 -29.626 1.00 53.78 97 VAL A N 1
ATOM 704 C CA . VAL A 1 97 ? -17.567 -0.720 -30.724 1.00 53.78 97 VAL A CA 1
ATOM 705 C C . VAL A 1 97 ? -18.805 -1.214 -31.460 1.00 53.78 97 VAL A C 1
ATOM 707 O O . VAL A 1 97 ? -19.538 -2.044 -30.917 1.00 53.78 97 VAL A O 1
ATOM 710 N N . GLU A 1 98 ? -19.111 -0.582 -32.594 1.00 39.97 98 GLU A N 1
ATOM 711 C CA . GLU A 1 98 ? -19.924 -1.214 -33.643 1.00 39.97 98 GLU A CA 1
ATOM 712 C C . GLU A 1 98 ? -19.096 -2.302 -34.334 1.00 39.97 98 GLU A C 1
ATOM 714 O O . GLU A 1 98 ? -17.871 -2.089 -34.506 1.00 39.97 98 GLU A O 1
#

Sequence (98 aa):
MYDPANEHDACGVGFVAQIDGTPSHRVLELGIRAVCNVMHRGALDADAKTGDGAGVLTQVPRALLMRELAAKGITGVASEDLAVAMIFFPNEPRGLVE

Secondary structure (DSSP, 8-state):
---GGG------------TT----HHHHHHHHHHHHHTGGGS-B-TTSS-BS---------HHHHHHHHHHTT-----TTT------PPPSS-S----